Protein AF-A0A957RDI6-F1 (afdb_monomer)

Radius of gyration: 15.59 Å; Cα contacts (8 Å, |Δi|>4): 269; chains: 1; bounding box: 42×40×34 Å

Structure (mmCIF, N/CA/C/O backbone):
data_AF-A0A957RDI6-F1
#
_entry.id   AF-A0A957RDI6-F1
#
loop_
_atom_site.group_PDB
_atom_site.id
_atom_site.type_symbol
_atom_site.label_atom_id
_atom_site.label_alt_id
_atom_site.label_comp_id
_atom_site.label_asym_id
_atom_site.label_entity_id
_atom_site.label_seq_id
_atom_site.pdbx_PDB_ins_code
_atom_site.Cartn_x
_atom_site.Cartn_y
_atom_site.Cartn_z
_atom_site.occupancy
_atom_site.B_iso_or_equiv
_atom_site.auth_seq_id
_atom_site.auth_comp_id
_atom_site.auth_asym_id
_atom_site.auth_atom_id
_atom_site.pdbx_PDB_model_num
ATOM 1 N N . MET A 1 1 ? 9.146 -5.532 -13.414 1.00 84.38 1 MET A N 1
ATOM 2 C CA . MET A 1 1 ? 7.697 -5.795 -13.390 1.00 84.38 1 MET A CA 1
ATOM 3 C C . MET A 1 1 ? 7.386 -5.790 -11.933 1.00 84.38 1 MET A C 1
ATOM 5 O O . MET A 1 1 ? 7.994 -6.569 -11.200 1.00 84.38 1 MET A O 1
ATOM 9 N N . ALA A 1 2 ? 6.552 -4.845 -11.548 1.00 88.81 2 ALA A N 1
ATOM 10 C CA . ALA A 1 2 ? 6.125 -4.696 -10.181 1.00 88.81 2 ALA A CA 1
ATOM 11 C C . ALA A 1 2 ? 4.676 -5.158 -10.077 1.00 88.81 2 ALA A C 1
ATOM 13 O O . ALA A 1 2 ? 3.932 -5.153 -11.058 1.00 88.81 2 ALA A O 1
ATOM 14 N N . THR A 1 3 ? 4.272 -5.541 -8.883 1.00 92.00 3 THR A N 1
ATOM 15 C CA . THR A 1 3 ? 2.885 -5.830 -8.561 1.00 92.00 3 THR A CA 1
ATOM 16 C C . THR A 1 3 ? 2.506 -4.947 -7.387 1.00 92.00 3 THR A C 1
ATOM 18 O O . THR A 1 3 ? 3.172 -4.968 -6.348 1.00 92.00 3 THR A O 1
ATOM 21 N N . LEU A 1 4 ? 1.448 -4.160 -7.574 1.00 93.38 4 LEU A N 1
ATOM 22 C CA . LEU A 1 4 ? 0.805 -3.424 -6.498 1.00 93.38 4 LEU A CA 1
ATOM 23 C C . LEU A 1 4 ? -0.209 -4.361 -5.846 1.00 93.38 4 LEU A C 1
ATOM 25 O O . LEU A 1 4 ? -1.140 -4.826 -6.503 1.00 93.38 4 LEU A O 1
ATOM 29 N N . THR A 1 5 ? -0.012 -4.655 -4.566 1.00 94.06 5 THR A N 1
ATOM 30 C CA . THR A 1 5 ? -0.891 -5.529 -3.783 1.00 94.06 5 THR A CA 1
ATOM 31 C C . THR A 1 5 ? -1.470 -4.745 -2.617 1.00 94.06 5 THR A C 1
ATOM 33 O O . THR A 1 5 ? -0.719 -4.116 -1.883 1.00 94.06 5 THR A O 1
ATOM 36 N N . ALA A 1 6 ? -2.785 -4.799 -2.435 1.00 95.38 6 ALA A N 1
ATOM 37 C CA . ALA A 1 6 ? -3.484 -4.374 -1.235 1.00 95.38 6 ALA A CA 1
ATOM 38 C C . ALA A 1 6 ? -3.942 -5.615 -0.460 1.00 95.38 6 ALA A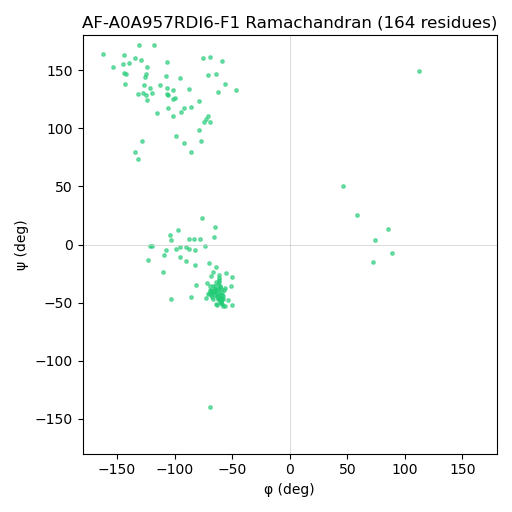 C 1
ATOM 40 O O . ALA A 1 6 ? -4.569 -6.520 -1.012 1.00 95.38 6 ALA A O 1
ATOM 41 N N . LEU A 1 7 ? -3.607 -5.646 0.821 1.00 95.62 7 LEU A N 1
ATOM 42 C CA . LEU A 1 7 ? -3.958 -6.687 1.773 1.00 95.62 7 LEU A CA 1
ATOM 43 C C . LEU A 1 7 ? -4.862 -6.048 2.815 1.00 95.62 7 LEU A C 1
ATOM 45 O O . LEU A 1 7 ? -4.412 -5.171 3.547 1.00 95.62 7 LEU A O 1
ATOM 49 N N . GLN A 1 8 ? -6.127 -6.439 2.859 1.00 95.19 8 GLN A N 1
ATOM 50 C CA . GLN A 1 8 ? -7.089 -5.893 3.810 1.00 95.19 8 GLN A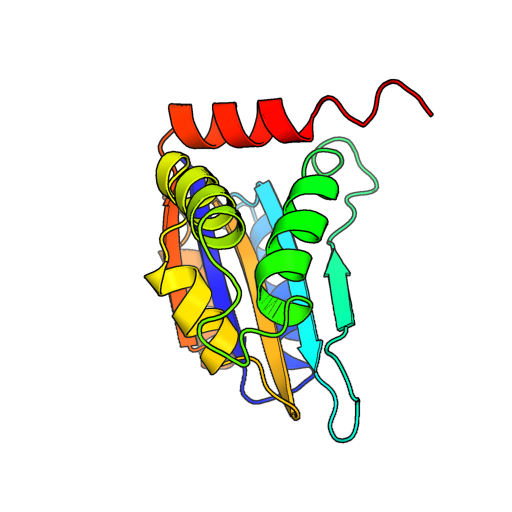 CA 1
ATOM 51 C C . GLN A 1 8 ? -7.192 -6.777 5.053 1.00 95.19 8 GLN A C 1
ATOM 53 O O . GLN A 1 8 ? -7.195 -8.003 4.939 1.00 95.19 8 GLN A O 1
ATOM 58 N N . PHE A 1 9 ? -7.360 -6.144 6.211 1.00 95.81 9 PHE A N 1
ATOM 59 C CA . PHE A 1 9 ? -7.546 -6.785 7.504 1.00 95.81 9 PHE A CA 1
ATOM 60 C C . PHE A 1 9 ? -8.813 -6.267 8.187 1.00 95.81 9 PHE A C 1
ATOM 62 O O . PHE A 1 9 ? -9.130 -5.077 8.121 1.00 95.81 9 PHE A O 1
ATOM 69 N N . ASP A 1 10 ? -9.500 -7.158 8.900 1.00 94.62 10 ASP A N 1
ATOM 70 C CA . ASP A 1 10 ? -10.718 -6.845 9.661 1.00 94.62 10 ASP A CA 1
ATOM 71 C C . ASP A 1 10 ? -10.429 -6.139 11.003 1.00 94.62 10 ASP A C 1
ATOM 73 O O . ASP A 1 10 ? -11.339 -5.913 11.797 1.00 94.62 10 ASP A O 1
ATOM 77 N N . THR A 1 11 ? -9.165 -5.802 11.272 1.00 94.69 11 THR A N 1
ATOM 78 C CA . THR A 1 11 ? -8.720 -5.080 12.468 1.00 94.69 11 THR A CA 1
ATOM 79 C C . THR A 1 11 ? -7.955 -3.819 12.082 1.00 94.69 11 THR A C 1
ATOM 81 O O . THR A 1 11 ? -7.325 -3.755 11.024 1.00 94.69 11 THR A O 1
ATOM 84 N N . VAL A 1 12 ? -7.975 -2.814 12.957 1.00 95.38 12 VAL A N 1
ATOM 85 C CA . VAL A 1 12 ? -7.257 -1.540 12.770 1.00 95.38 12 VAL A CA 1
ATOM 86 C C . VAL A 1 12 ? -5.735 -1.746 12.751 1.00 95.38 12 VAL A C 1
ATOM 88 O O . VAL A 1 12 ? -5.043 -1.109 11.965 1.00 95.38 12 VAL A O 1
ATOM 91 N N . ASP A 1 13 ? -5.218 -2.685 13.546 1.00 95.31 13 ASP A N 1
ATOM 92 C CA . ASP A 1 13 ? -3.771 -2.907 13.686 1.00 95.31 13 ASP A CA 1
ATOM 93 C C . ASP A 1 13 ? -3.202 -3.919 12.673 1.00 95.31 13 ASP A C 1
ATOM 95 O O . ASP A 1 13 ? -1.987 -3.987 12.469 1.00 95.31 13 ASP A O 1
ATOM 99 N N . GLY A 1 14 ? -4.060 -4.691 11.993 1.00 95.31 14 GLY A N 1
ATOM 100 C CA . GLY A 1 14 ? -3.644 -5.818 11.151 1.00 95.31 14 GLY A CA 1
ATOM 101 C C . GLY A 1 14 ? -2.657 -5.437 10.045 1.00 95.31 14 GLY A C 1
ATOM 102 O O . GLY A 1 14 ? -1.682 -6.151 9.807 1.00 95.31 14 GLY A O 1
ATOM 103 N N . ALA A 1 15 ? -2.838 -4.274 9.414 1.00 96.00 15 ALA A N 1
ATOM 104 C CA . ALA A 1 15 ? -1.916 -3.796 8.389 1.00 96.00 15 ALA A CA 1
ATOM 105 C C . ALA A 1 15 ? -0.525 -3.451 8.942 1.00 96.00 15 ALA A C 1
ATOM 107 O O . ALA A 1 15 ? 0.482 -3.704 8.274 1.00 96.00 15 ALA A O 1
ATOM 108 N N . GLN A 1 16 ? -0.451 -2.907 10.159 1.00 94.94 16 GLN A N 1
ATOM 109 C CA . GLN A 1 16 ? 0.817 -2.588 10.810 1.00 94.94 16 GLN A CA 1
ATOM 110 C C . GLN A 1 16 ? 1.560 -3.864 11.228 1.00 94.94 16 GLN A C 1
ATOM 112 O O . GLN A 1 16 ? 2.772 -3.975 11.023 1.00 94.94 16 GLN A O 1
ATOM 117 N N . GLU A 1 17 ? 0.845 -4.844 11.780 1.00 94.81 17 GLU A N 1
ATOM 118 C CA . GLU A 1 17 ? 1.414 -6.145 12.142 1.00 94.81 17 GLU A CA 1
ATOM 119 C C . GLU A 1 17 ? 1.938 -6.890 10.909 1.00 94.81 17 GLU A C 1
ATOM 121 O O . GLU A 1 17 ? 3.083 -7.354 10.894 1.00 94.81 17 GLU A O 1
ATOM 126 N N . ALA A 1 18 ? 1.146 -6.922 9.835 1.00 95.00 18 ALA A N 1
ATOM 127 C CA . ALA A 1 18 ? 1.549 -7.512 8.567 1.00 95.00 18 ALA A CA 1
ATOM 128 C C . ALA A 1 18 ? 2.763 -6.796 7.955 1.00 95.00 18 ALA A C 1
ATOM 130 O O . ALA A 1 18 ? 3.666 -7.453 7.436 1.00 95.00 18 ALA A O 1
ATOM 131 N N . LEU A 1 19 ? 2.846 -5.463 8.062 1.00 93.94 19 LEU A N 1
ATOM 132 C CA . LEU A 1 19 ? 4.012 -4.707 7.601 1.00 93.94 19 LEU A CA 1
ATOM 133 C C . LEU A 1 19 ? 5.292 -5.159 8.315 1.00 93.94 19 LEU A C 1
ATOM 135 O O . LEU A 1 19 ? 6.340 -5.279 7.680 1.00 93.94 19 LEU A O 1
ATOM 139 N N . ASN A 1 20 ? 5.226 -5.426 9.620 1.00 92.44 20 ASN A N 1
ATOM 140 C CA . ASN A 1 20 ? 6.379 -5.918 10.374 1.00 92.44 20 ASN A CA 1
ATOM 141 C C . ASN A 1 20 ? 6.822 -7.304 9.888 1.00 92.44 20 ASN A C 1
ATOM 143 O O . ASN A 1 20 ? 8.017 -7.520 9.692 1.00 92.44 20 ASN A O 1
ATOM 147 N N . ALA A 1 21 ? 5.876 -8.203 9.606 1.00 92.69 21 ALA A N 1
ATOM 148 C CA . ALA A 1 21 ? 6.186 -9.508 9.027 1.00 92.69 21 ALA A CA 1
ATOM 149 C C . ALA A 1 21 ? 6.843 -9.381 7.637 1.00 92.69 21 ALA A C 1
ATOM 151 O O . ALA A 1 21 ? 7.870 -10.008 7.378 1.00 92.69 21 ALA A O 1
ATOM 152 N N . VAL A 1 22 ? 6.324 -8.507 6.766 1.00 92.31 22 VAL A N 1
ATOM 153 C CA . VAL A 1 22 ? 6.914 -8.251 5.437 1.00 92.31 22 VAL A CA 1
ATOM 154 C C . VAL A 1 22 ? 8.327 -7.671 5.545 1.00 92.31 22 VAL A C 1
ATOM 156 O O . VAL A 1 22 ? 9.210 -8.050 4.772 1.00 92.31 22 VAL A O 1
ATOM 159 N N . LYS A 1 23 ? 8.586 -6.789 6.520 1.00 90.38 23 LYS A N 1
ATOM 160 C CA . LYS A 1 23 ? 9.939 -6.272 6.782 1.00 90.38 23 LYS A CA 1
ATOM 161 C C . LYS A 1 23 ? 10.911 -7.391 7.140 1.00 90.38 23 LYS A C 1
ATOM 163 O O . LYS A 1 23 ? 12.001 -7.428 6.576 1.00 90.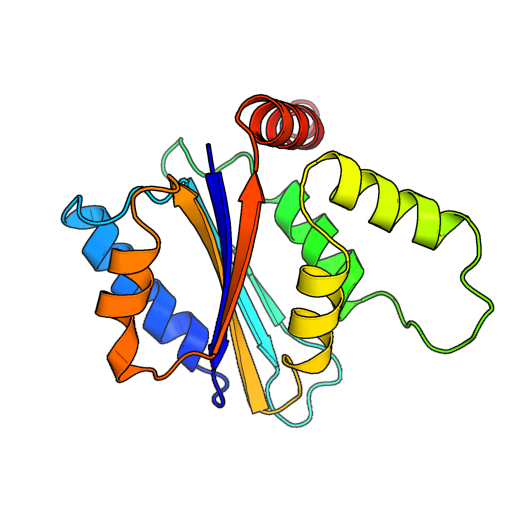38 23 LYS A O 1
ATOM 168 N N . SER A 1 24 ? 10.518 -8.311 8.020 1.00 90.81 24 SER A N 1
ATOM 169 C CA . SER A 1 24 ? 11.341 -9.477 8.366 1.00 90.81 24 SER A CA 1
ATOM 170 C C . SER A 1 24 ? 11.622 -10.351 7.141 1.00 90.81 24 SER A C 1
ATOM 172 O O . SER A 1 24 ? 12.775 -10.658 6.857 1.00 90.81 24 SER A O 1
ATOM 174 N N . MET A 1 25 ? 10.604 -10.645 6.328 1.00 90.81 25 MET A N 1
ATOM 175 C CA . MET A 1 25 ? 10.779 -11.403 5.080 1.00 90.81 25 MET A CA 1
ATOM 176 C C . MET A 1 25 ? 11.717 -10.706 4.083 1.00 90.81 25 MET A C 1
ATOM 178 O O . MET A 1 25 ? 12.468 -11.367 3.366 1.00 90.81 25 MET A O 1
ATOM 182 N N . THR A 1 26 ? 11.684 -9.374 4.030 1.00 88.81 26 THR A N 1
ATOM 183 C CA . THR A 1 26 ? 12.579 -8.572 3.182 1.00 88.81 26 THR A CA 1
ATOM 184 C C . THR A 1 26 ? 14.024 -8.663 3.681 1.00 88.81 26 THR A C 1
ATOM 186 O O . THR A 1 26 ? 14.933 -8.878 2.885 1.00 88.81 26 THR A O 1
ATOM 189 N N . GLN A 1 27 ? 14.248 -8.575 4.998 1.00 88.94 27 GLN A N 1
ATOM 190 C CA . GLN A 1 27 ? 15.576 -8.749 5.609 1.00 88.94 27 GLN A CA 1
ATOM 191 C C . GLN A 1 27 ? 16.159 -10.147 5.353 1.00 88.94 27 GLN A C 1
ATOM 193 O O . GLN A 1 27 ? 17.368 -10.299 5.187 1.00 88.94 27 GLN A O 1
ATOM 198 N N . GLU A 1 28 ? 15.297 -11.158 5.261 1.00 90.19 28 GLU A N 1
ATOM 199 C CA . GLU A 1 28 ? 15.658 -12.537 4.924 1.00 90.19 28 GLU A CA 1
ATOM 200 C C . GLU A 1 28 ? 15.795 -12.790 3.407 1.00 90.19 28 GLU A C 1
ATOM 202 O O . GLU A 1 28 ? 16.040 -13.921 2.988 1.00 90.19 28 GLU A O 1
ATOM 207 N N . ASN A 1 29 ? 15.677 -11.756 2.562 1.00 87.69 29 ASN A N 1
ATOM 208 C CA . ASN A 1 29 ? 15.700 -11.837 1.091 1.00 87.69 29 ASN A CA 1
ATOM 209 C C . ASN A 1 29 ? 14.611 -12.749 0.488 1.00 87.69 29 ASN A C 1
ATOM 211 O O . ASN A 1 29 ? 14.759 -13.281 -0.616 1.00 87.69 29 ASN A O 1
ATOM 215 N N . LEU A 1 30 ? 13.499 -12.947 1.198 1.00 87.62 30 LEU A N 1
ATOM 216 C CA . LEU A 1 30 ? 12.374 -13.747 0.714 1.00 87.62 30 LEU A CA 1
ATOM 217 C C . LEU A 1 30 ? 11.475 -12.947 -0.232 1.00 87.62 30 LEU A C 1
ATOM 219 O O . LEU A 1 30 ? 10.943 -13.519 -1.189 1.00 87.62 30 LEU A O 1
ATOM 223 N N . VAL A 1 31 ? 11.328 -11.645 0.027 1.00 88.94 31 VAL A N 1
ATOM 224 C CA . VAL A 1 31 ? 10.458 -10.716 -0.706 1.00 88.94 31 VAL A CA 1
ATOM 225 C C . VAL A 1 31 ? 11.287 -9.570 -1.276 1.00 88.94 31 VAL A C 1
ATOM 227 O O . VAL A 1 31 ? 12.113 -8.989 -0.579 1.00 88.94 31 VAL A O 1
ATOM 230 N N . ASP A 1 32 ? 11.037 -9.247 -2.544 1.00 89.31 32 ASP A N 1
ATOM 231 C CA . ASP A 1 32 ? 11.617 -8.094 -3.229 1.00 89.31 32 ASP A CA 1
ATOM 232 C C . ASP A 1 32 ? 10.657 -6.912 -3.057 1.00 89.31 32 ASP A C 1
ATOM 234 O O . ASP A 1 32 ? 9.718 -6.740 -3.840 1.00 89.31 32 ASP A O 1
ATOM 238 N N . LEU A 1 33 ? 10.821 -6.178 -1.954 1.00 89.81 33 LEU A N 1
ATOM 239 C CA . LEU A 1 33 ? 9.974 -5.046 -1.586 1.00 89.81 33 LEU A CA 1
ATOM 240 C C . LEU A 1 33 ? 10.560 -3.745 -2.141 1.00 89.81 33 LEU A C 1
ATOM 242 O O . LEU A 1 33 ? 11.645 -3.331 -1.740 1.00 89.81 33 LEU A O 1
ATOM 246 N N . TYR A 1 34 ? 9.818 -3.080 -3.026 1.00 87.38 34 TYR A N 1
ATOM 247 C CA . TYR A 1 34 ? 10.194 -1.769 -3.561 1.00 87.38 34 TYR A CA 1
ATOM 248 C C . TYR A 1 34 ? 9.723 -0.642 -2.656 1.00 87.38 34 TYR A C 1
ATOM 250 O O . TYR A 1 34 ? 10.492 0.274 -2.385 1.00 87.38 34 TYR A O 1
ATOM 258 N N . ASP A 1 35 ? 8.474 -0.714 -2.197 1.00 88.81 35 ASP A N 1
ATOM 259 C CA . ASP A 1 35 ? 7.944 0.201 -1.194 1.00 88.81 35 ASP A CA 1
ATOM 260 C C . ASP A 1 35 ? 6.677 -0.354 -0.526 1.00 88.81 35 ASP A C 1
ATOM 262 O O . ASP A 1 35 ? 6.047 -1.287 -1.036 1.00 88.81 35 ASP A O 1
ATOM 266 N N . ALA A 1 36 ? 6.294 0.223 0.610 1.00 91.88 36 ALA A N 1
ATOM 267 C CA . ALA A 1 36 ? 5.084 -0.116 1.336 1.00 91.88 36 ALA A CA 1
ATOM 268 C C . ALA A 1 36 ? 4.420 1.115 1.957 1.00 91.88 36 ALA A C 1
ATOM 270 O O . ALA A 1 36 ? 5.068 2.028 2.465 1.00 91.88 36 ALA A O 1
ATOM 271 N N . ALA A 1 37 ? 3.099 1.082 2.025 1.00 93.81 37 ALA A N 1
ATOM 272 C CA . ALA A 1 37 ? 2.314 2.027 2.797 1.00 93.81 37 ALA A CA 1
ATOM 273 C C . ALA A 1 37 ? 1.107 1.302 3.384 1.00 93.81 37 ALA A C 1
ATOM 275 O O . ALA A 1 37 ? 0.672 0.289 2.852 1.00 93.81 37 ALA A O 1
ATOM 276 N N . TYR A 1 38 ? 0.546 1.788 4.478 1.00 95.06 38 TYR A N 1
ATOM 277 C CA . TYR A 1 38 ? -0.679 1.233 5.028 1.00 95.06 38 TYR A CA 1
ATOM 278 C C . TYR A 1 38 ? -1.664 2.326 5.400 1.00 95.06 38 TYR A C 1
ATOM 280 O O . TYR A 1 38 ? -1.322 3.501 5.543 1.00 95.06 38 TYR A O 1
ATOM 288 N N . VAL A 1 39 ? -2.913 1.911 5.523 1.00 95.44 39 VAL A N 1
ATOM 289 C CA . VAL A 1 39 ? -4.015 2.733 5.982 1.00 95.44 39 VAL A CA 1
ATOM 290 C C . VAL A 1 39 ? -4.699 2.013 7.131 1.00 95.44 39 VAL A C 1
ATOM 292 O O . VAL A 1 39 ? -4.928 0.807 7.056 1.00 95.44 39 VAL A O 1
ATOM 295 N N . ASP A 1 40 ? -5.048 2.746 8.172 1.00 95.94 40 ASP A N 1
ATOM 296 C CA . ASP A 1 40 ? -5.923 2.277 9.237 1.00 95.94 40 ASP A CA 1
ATOM 297 C C . ASP A 1 40 ? -7.102 3.237 9.381 1.00 95.94 40 ASP A C 1
ATOM 299 O O . ASP A 1 40 ? -6.999 4.437 9.113 1.00 95.94 40 ASP A O 1
ATOM 303 N N . TRP A 1 41 ? -8.266 2.708 9.743 1.00 95.81 41 TRP A N 1
ATOM 304 C CA . TRP A 1 41 ? -9.442 3.531 9.986 1.00 95.81 41 TRP A CA 1
ATOM 305 C C . TRP A 1 41 ? -10.034 3.176 11.348 1.00 95.81 41 TRP A C 1
ATOM 307 O O . TRP A 1 41 ? -10.908 2.316 11.438 1.00 95.81 41 TRP A O 1
ATOM 317 N N . PRO A 1 42 ? -9.589 3.839 12.427 1.00 95.25 42 PRO A N 1
ATOM 318 C CA . PRO A 1 42 ? -10.109 3.567 13.759 1.00 95.25 42 PRO A CA 1
ATOM 319 C C . PRO A 1 42 ? -11.600 3.912 13.864 1.00 95.25 42 PRO A C 1
ATOM 321 O O . PRO A 1 42 ? -12.070 4.874 13.248 1.00 95.25 42 PRO A O 1
ATOM 324 N N . GLU A 1 43 ? -12.341 3.153 14.672 1.00 92.75 43 GLU A N 1
ATOM 325 C CA . GLU A 1 43 ? -13.771 3.393 14.896 1.00 92.75 43 GLU A CA 1
ATOM 326 C C . GLU A 1 43 ? -14.043 4.816 15.408 1.00 92.75 43 GLU A C 1
ATOM 328 O O . GLU A 1 43 ? -13.311 5.365 16.241 1.00 92.75 43 GLU A O 1
ATOM 333 N N . GLY A 1 44 ? -15.099 5.446 14.888 1.00 91.06 44 GLY A N 1
ATOM 334 C CA . GLY A 1 44 ? -15.498 6.799 15.272 1.00 91.06 44 GLY A CA 1
ATOM 335 C C . GLY A 1 44 ? -14.604 7.912 14.711 1.00 91.06 44 GLY A C 1
ATOM 336 O O . GLY A 1 44 ? -14.811 9.091 15.029 1.00 91.06 44 GLY A O 1
ATOM 337 N N . LYS A 1 45 ? -13.608 7.593 13.871 1.00 91.25 45 LYS A N 1
ATOM 338 C CA . LYS A 1 45 ? -12.828 8.596 13.135 1.00 91.25 45 LYS A CA 1
ATOM 339 C C . LYS A 1 45 ? -13.512 8.933 11.818 1.00 91.25 45 LYS A C 1
ATOM 341 O O . LYS A 1 45 ? -13.846 8.068 11.025 1.00 91.25 45 LYS A O 1
ATOM 346 N N . LYS A 1 46 ? -13.613 10.231 11.522 1.00 86.50 46 LYS A N 1
ATOM 347 C CA . LYS A 1 46 ? -14.237 10.734 10.284 1.00 86.50 46 LYS A CA 1
ATOM 348 C C . LYS A 1 46 ? -13.512 10.331 8.993 1.00 86.50 46 LYS A C 1
ATOM 350 O O . LYS A 1 46 ? -14.080 10.488 7.918 1.00 86.50 46 LYS A O 1
ATOM 355 N N . LYS A 1 47 ? -12.240 9.945 9.083 1.00 87.50 47 LYS A N 1
ATOM 356 C CA . LYS A 1 47 ? -11.370 9.655 7.943 1.00 87.50 47 LYS A CA 1
ATOM 357 C C . LYS A 1 47 ? -10.277 8.667 8.357 1.00 87.50 47 LYS A C 1
ATOM 359 O O . LYS A 1 47 ? -9.891 8.700 9.531 1.00 87.50 47 LYS A O 1
ATOM 364 N N . PRO A 1 48 ? -9.756 7.865 7.418 1.00 92.38 48 PRO A N 1
ATOM 365 C CA . PRO A 1 48 ? -8.638 6.978 7.690 1.00 92.38 48 PRO A CA 1
ATOM 366 C C . PRO A 1 48 ? -7.329 7.750 7.918 1.00 92.38 48 PRO A C 1
ATOM 368 O O . PRO A 1 48 ? -7.191 8.919 7.535 1.00 92.38 48 PRO A O 1
ATOM 371 N N . GLN A 1 49 ? -6.362 7.076 8.531 1.00 92.38 49 GLN A N 1
ATOM 372 C CA . GLN A 1 49 ? -4.989 7.525 8.723 1.00 92.38 49 GLN A CA 1
ATOM 373 C C . GLN A 1 49 ? -4.078 6.751 7.774 1.00 92.38 49 GLN A C 1
ATOM 375 O O . GLN A 1 49 ? -4.219 5.545 7.607 1.00 92.38 49 GLN A O 1
ATOM 380 N N . THR A 1 50 ? -3.171 7.455 7.103 1.00 92.31 50 THR A N 1
ATOM 381 C CA . THR A 1 50 ? -2.254 6.864 6.125 1.00 92.31 50 THR A CA 1
ATOM 382 C C . THR A 1 50 ? -0.834 6.936 6.643 1.00 92.31 50 THR A C 1
ATOM 384 O O . THR A 1 50 ? -0.394 7.984 7.120 1.00 92.31 50 THR A O 1
ATOM 387 N N . HIS A 1 51 ? -0.100 5.851 6.469 1.00 90.62 51 HIS A N 1
ATOM 388 C CA . HIS A 1 51 ? 1.245 5.674 6.972 1.00 90.62 51 HIS A CA 1
ATOM 389 C C . HIS A 1 51 ? 2.115 5.149 5.838 1.00 90.62 51 HIS A C 1
ATOM 391 O O . HIS A 1 51 ? 1.754 4.192 5.162 1.00 90.62 51 HIS A O 1
ATOM 397 N N . GLN A 1 52 ? 3.258 5.777 5.606 1.00 83.31 52 GLN A N 1
ATOM 398 C CA . GLN A 1 52 ? 4.197 5.343 4.577 1.00 83.31 52 GLN A CA 1
ATOM 399 C C . GLN A 1 52 ? 5.410 4.723 5.251 1.00 83.31 52 GLN A C 1
ATOM 401 O O . GLN A 1 52 ? 5.829 5.169 6.325 1.00 83.31 52 GLN A O 1
ATOM 406 N N . LEU A 1 53 ? 5.985 3.700 4.627 1.00 75.38 53 LEU A N 1
ATOM 407 C CA . LEU A 1 53 ? 7.268 3.188 5.057 1.00 75.38 53 LEU A CA 1
ATOM 408 C C . LEU A 1 53 ? 8.364 4.136 4.561 1.00 75.38 53 LEU A C 1
ATOM 410 O O . LEU A 1 53 ? 8.928 3.952 3.491 1.00 75.38 53 LEU A O 1
ATOM 414 N N . THR A 1 54 ? 8.702 5.156 5.348 1.00 58.88 54 THR A N 1
ATOM 415 C CA . THR A 1 54 ? 9.882 5.968 5.049 1.00 58.88 54 THR A CA 1
ATOM 416 C C . THR A 1 54 ? 11.133 5.121 5.280 1.00 58.88 54 THR A C 1
ATOM 418 O O . THR A 1 54 ? 11.519 4.831 6.412 1.00 58.88 54 THR A O 1
ATOM 421 N N . SER A 1 55 ? 11.784 4.681 4.202 1.00 49.78 55 SER A N 1
ATOM 422 C CA . SER A 1 55 ? 13.152 4.184 4.317 1.00 49.78 55 SER A CA 1
ATOM 423 C C . SER A 1 55 ? 14.067 5.383 4.548 1.00 49.78 55 SER A C 1
ATOM 425 O O . SER A 1 55 ? 14.343 6.151 3.630 1.00 49.78 55 SER A O 1
ATOM 427 N N . THR A 1 56 ? 14.581 5.531 5.768 1.00 42.25 56 THR A N 1
ATOM 428 C CA . THR A 1 56 ? 15.657 6.477 6.112 1.00 42.25 56 THR A CA 1
ATOM 429 C C . THR A 1 56 ? 16.999 6.125 5.444 1.00 42.25 56 THR A C 1
ATOM 431 O O . THR A 1 56 ? 18.016 6.758 5.718 1.00 42.25 56 THR A O 1
ATOM 434 N N . THR A 1 57 ? 17.021 5.128 4.554 1.00 41.28 57 THR A N 1
ATOM 435 C CA . THR A 1 57 ? 18.194 4.631 3.835 1.00 41.28 57 THR A CA 1
ATOM 436 C C . THR A 1 57 ? 17.873 4.431 2.346 1.00 41.28 57 THR A C 1
ATOM 438 O O . THR A 1 57 ? 17.629 3.329 1.861 1.00 41.28 57 THR A O 1
ATOM 441 N N . GLY A 1 58 ? 17.889 5.537 1.598 1.00 43.91 58 GLY A N 1
ATOM 442 C CA . GLY A 1 58 ? 18.397 5.625 0.218 1.00 43.91 58 GLY A CA 1
ATOM 443 C C . GLY A 1 58 ? 17.619 4.993 -0.947 1.00 43.91 58 GLY A C 1
ATOM 444 O O . GLY A 1 58 ? 17.914 5.348 -2.082 1.00 43.91 58 GLY A O 1
ATOM 445 N N . ALA A 1 59 ? 16.639 4.110 -0.726 1.00 44.75 59 ALA A N 1
ATOM 446 C CA . ALA A 1 59 ? 15.891 3.449 -1.815 1.00 44.75 59 ALA A CA 1
ATOM 447 C C . ALA A 1 59 ? 14.359 3.643 -1.771 1.00 44.75 59 ALA A C 1
ATOM 449 O O . ALA A 1 59 ? 13.690 3.384 -2.766 1.00 44.75 59 ALA A O 1
ATOM 450 N N . GLY A 1 60 ? 13.811 4.134 -0.650 1.00 46.88 60 GLY A N 1
ATOM 451 C CA . GLY A 1 60 ? 12.369 4.372 -0.459 1.00 46.88 60 GLY A CA 1
ATOM 452 C C . GLY A 1 60 ? 11.938 5.841 -0.545 1.00 46.88 60 GLY A C 1
ATOM 453 O O . GLY A 1 60 ? 10.799 6.151 -0.226 1.00 46.88 60 GLY A O 1
ATOM 454 N N . ALA A 1 61 ? 12.829 6.753 -0.949 1.00 53.72 61 ALA A N 1
ATOM 455 C CA . ALA A 1 61 ? 12.506 8.181 -1.055 1.00 53.72 61 ALA A CA 1
ATOM 456 C C . ALA A 1 61 ? 11.500 8.492 -2.192 1.00 53.72 61 ALA A C 1
ATOM 458 O O . ALA A 1 61 ? 10.688 9.396 -2.079 1.00 53.72 61 ALA A O 1
ATOM 459 N N . GLY A 1 62 ? 11.440 7.678 -3.251 1.00 68.44 62 GLY A N 1
ATOM 460 C CA . GLY A 1 62 ? 10.771 8.074 -4.501 1.00 68.44 62 GLY A CA 1
ATOM 461 C C . GLY A 1 62 ? 9.265 7.805 -4.646 1.00 68.44 62 GLY A C 1
ATOM 462 O O . GLY A 1 62 ? 8.738 8.003 -5.737 1.00 68.44 62 GLY A O 1
ATOM 463 N N . TRP A 1 63 ? 8.565 7.306 -3.623 1.00 80.75 63 TRP A N 1
ATOM 464 C CA . TRP A 1 63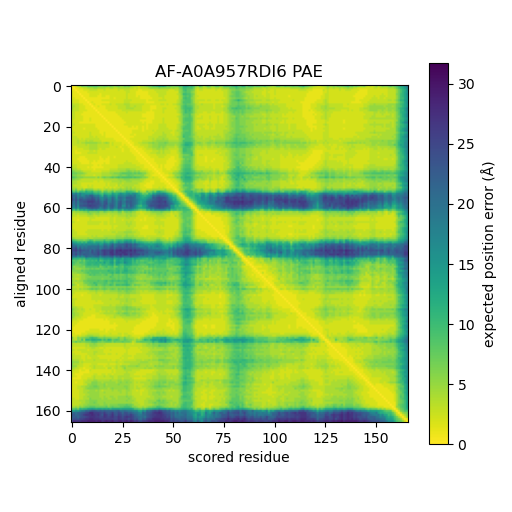 ? 7.160 6.868 -3.760 1.00 80.75 63 TRP A CA 1
ATOM 465 C C . TRP A 1 63 ? 6.175 7.601 -2.837 1.00 80.75 63 TRP A C 1
ATOM 467 O O . TRP A 1 63 ? 4.966 7.379 -2.926 1.00 80.75 63 TRP A O 1
ATOM 477 N N . GLY A 1 64 ? 6.644 8.525 -1.991 1.00 81.19 64 GLY A N 1
ATOM 478 C CA . GLY A 1 64 ? 5.772 9.237 -1.052 1.00 81.19 64 GLY A CA 1
ATOM 479 C C . GLY A 1 64 ? 4.682 10.068 -1.739 1.00 81.19 64 GLY A C 1
ATOM 480 O O . GLY A 1 64 ? 3.516 10.023 -1.332 1.00 81.19 64 GLY A O 1
ATOM 481 N N . ALA A 1 65 ? 5.037 10.755 -2.831 1.00 85.00 65 ALA A N 1
ATOM 482 C CA . ALA A 1 65 ? 4.095 11.510 -3.660 1.00 85.00 65 ALA A CA 1
ATOM 483 C C . ALA A 1 65 ? 3.066 10.591 -4.341 1.00 85.00 65 ALA A C 1
ATOM 485 O O . ALA A 1 65 ? 1.871 10.894 -4.352 1.00 85.00 65 ALA A O 1
ATOM 486 N N . PHE A 1 66 ? 3.504 9.423 -4.822 1.00 88.19 66 PHE A N 1
ATOM 487 C CA . PHE A 1 66 ? 2.615 8.411 -5.388 1.00 88.19 66 PHE A CA 1
ATOM 488 C C . PHE A 1 66 ? 1.578 7.927 -4.365 1.00 88.19 66 PHE A C 1
ATOM 490 O O . PHE A 1 66 ? 0.383 7.934 -4.662 1.00 88.19 66 PHE A O 1
ATOM 497 N N . TRP A 1 67 ? 1.996 7.556 -3.149 1.00 90.25 67 TRP A N 1
ATOM 498 C CA . TRP A 1 67 ? 1.063 7.113 -2.105 1.00 90.25 67 TRP A CA 1
ATOM 499 C C . TRP A 1 67 ? 0.129 8.227 -1.645 1.00 90.25 67 TRP A C 1
ATOM 501 O O . TRP A 1 67 ? -1.056 7.977 -1.424 1.00 90.25 67 TRP A O 1
ATOM 511 N N . GLY A 1 68 ? 0.637 9.457 -1.529 1.00 88.25 68 GLY A N 1
ATOM 512 C CA . GLY A 1 68 ? -0.181 10.630 -1.225 1.00 88.25 68 GLY A CA 1
ATOM 513 C C . GLY A 1 68 ? -1.284 10.837 -2.264 1.00 88.25 68 GLY A C 1
ATOM 514 O O . GLY A 1 68 ? -2.452 10.996 -1.905 1.00 88.25 68 GLY A O 1
ATOM 515 N N . PHE A 1 69 ? -0.932 10.750 -3.548 1.00 88.62 69 PHE A N 1
ATOM 516 C CA . PHE A 1 69 ? -1.885 10.835 -4.650 1.00 88.62 69 PHE A CA 1
ATOM 517 C C . PHE A 1 69 ? -2.895 9.678 -4.637 1.00 88.62 69 PHE A C 1
ATOM 519 O O . PHE A 1 69 ? -4.105 9.916 -4.661 1.00 88.62 69 PHE A O 1
ATOM 526 N N . LEU A 1 70 ? -2.418 8.432 -4.548 1.00 89.50 70 LEU A N 1
ATOM 527 C CA . LEU A 1 70 ? -3.262 7.238 -4.569 1.00 89.50 70 LEU A CA 1
ATOM 528 C C . LEU A 1 70 ? -4.266 7.244 -3.411 1.00 89.50 70 LEU A C 1
ATOM 530 O O . LEU A 1 70 ? -5.467 7.084 -3.623 1.00 89.50 70 LEU A O 1
ATOM 534 N N . PHE A 1 71 ? -3.802 7.466 -2.181 1.00 91.38 71 PHE A N 1
ATOM 535 C CA . PHE A 1 71 ? -4.688 7.497 -1.020 1.00 91.38 71 PHE A CA 1
ATOM 536 C C . PHE A 1 71 ? -5.609 8.711 -1.034 1.00 91.38 71 PHE A C 1
ATOM 538 O O . PHE A 1 71 ? -6.780 8.572 -0.678 1.00 91.38 71 PHE A O 1
ATOM 545 N N . GLY A 1 72 ? -5.127 9.863 -1.511 1.00 88.62 72 GLY A N 1
ATOM 546 C CA . GLY A 1 72 ? -5.943 11.043 -1.791 1.00 88.62 72 GLY A CA 1
ATOM 547 C C . GLY A 1 72 ? -7.159 10.701 -2.653 1.00 88.62 72 GLY A C 1
ATOM 548 O O . GLY A 1 72 ? -8.297 10.973 -2.264 1.00 88.62 72 GLY A O 1
ATOM 549 N N . LEU A 1 73 ? -6.921 10.026 -3.779 1.00 87.31 73 LEU A N 1
ATOM 550 C CA . LEU A 1 73 ? -7.958 9.591 -4.714 1.00 87.31 73 LEU A CA 1
ATOM 551 C C . LEU A 1 73 ? -8.947 8.598 -4.077 1.00 87.31 73 LEU A C 1
ATOM 553 O O . LEU A 1 73 ? -10.163 8.752 -4.224 1.00 87.31 73 LEU A O 1
ATOM 557 N N . ILE A 1 74 ? -8.440 7.586 -3.366 1.00 87.44 74 ILE A N 1
ATOM 558 C CA . ILE A 1 74 ? -9.264 6.496 -2.822 1.00 87.44 74 ILE A CA 1
ATOM 559 C C . ILE A 1 74 ? -10.117 6.975 -1.637 1.00 87.44 74 ILE A C 1
ATOM 561 O O . ILE A 1 74 ? -11.315 6.686 -1.588 1.00 87.44 74 ILE A O 1
ATOM 565 N N . PHE A 1 75 ? -9.528 7.712 -0.691 1.00 86.81 75 PHE A N 1
ATOM 566 C CA . PHE A 1 75 ? -10.138 7.957 0.622 1.00 86.81 75 PHE A CA 1
ATOM 567 C C . PHE A 1 75 ? -10.618 9.389 0.852 1.00 86.81 75 PHE A C 1
ATOM 569 O O . PHE A 1 75 ? -11.503 9.601 1.680 1.00 86.81 75 PHE A O 1
ATOM 576 N N . PHE A 1 76 ? -10.069 10.375 0.141 1.00 81.50 76 PHE A N 1
ATOM 577 C CA . PHE A 1 76 ? -10.321 11.790 0.439 1.00 81.50 76 PHE A CA 1
ATOM 578 C C . PHE A 1 76 ? -11.192 12.498 -0.600 1.00 81.50 76 PHE A C 1
ATOM 580 O O . PHE A 1 76 ? -11.658 13.608 -0.343 1.00 81.50 76 PHE A O 1
ATOM 587 N N . ILE A 1 77 ? -11.483 11.857 -1.735 1.00 77.44 77 ILE A N 1
ATOM 588 C CA . ILE A 1 77 ? -12.434 12.378 -2.721 1.00 77.44 77 ILE A CA 1
ATOM 589 C C . ILE A 1 77 ? -13.822 11.783 -2.463 1.00 77.44 77 ILE A C 1
ATOM 591 O O . ILE A 1 77 ? -13.997 10.576 -2.642 1.00 77.44 77 ILE A O 1
ATOM 595 N N . PRO A 1 78 ? -14.836 12.575 -2.070 1.00 65.94 78 PRO A N 1
ATOM 596 C CA . PRO A 1 78 ? -16.195 12.076 -1.891 1.00 65.94 78 PRO A CA 1
ATOM 597 C C . PRO A 1 78 ? -16.831 11.749 -3.252 1.00 65.94 78 PRO A C 1
ATOM 599 O O . PRO A 1 78 ? -17.184 12.651 -4.000 1.00 65.94 78 PRO A O 1
ATOM 602 N N . LEU A 1 79 ? -17.051 10.467 -3.564 1.00 62.19 79 LEU A N 1
ATOM 603 C CA . LEU A 1 79 ? -17.778 10.030 -4.776 1.00 62.19 79 LEU A CA 1
ATOM 604 C C . LEU A 1 79 ? -19.308 10.198 -4.659 1.00 62.19 79 LEU A C 1
ATOM 606 O O . LEU A 1 79 ? -20.077 9.496 -5.316 1.00 62.19 79 LEU A O 1
ATOM 610 N N . LEU A 1 80 ? -19.781 11.084 -3.781 1.00 54.53 80 LEU A N 1
ATOM 611 C CA . LEU A 1 80 ? -21.210 11.295 -3.580 1.00 54.53 80 LEU A CA 1
ATOM 612 C C . LEU A 1 80 ? -21.757 12.176 -4.710 1.00 54.53 80 LEU A C 1
ATOM 614 O O . LEU A 1 80 ? -21.652 13.399 -4.672 1.00 54.53 80 LEU A O 1
ATOM 618 N N . GLY A 1 81 ? -22.359 11.525 -5.706 1.00 54.44 81 GLY A N 1
ATOM 619 C CA . GLY A 1 81 ? -23.132 12.159 -6.773 1.00 54.44 81 GLY A CA 1
ATOM 620 C C . GLY A 1 81 ? -22.484 12.063 -8.155 1.00 54.44 81 GLY A C 1
ATOM 621 O O . GLY A 1 81 ? -21.268 12.095 -8.311 1.00 54.44 81 GLY A O 1
ATOM 622 N N . THR A 1 82 ? -23.324 12.020 -9.188 1.00 53.06 82 THR A N 1
ATOM 623 C CA . THR A 1 82 ? -22.966 12.019 -10.621 1.00 53.06 82 THR A CA 1
ATOM 624 C C . THR A 1 82 ? -22.292 13.319 -11.101 1.00 53.06 82 THR A C 1
ATOM 626 O O . THR A 1 82 ? -22.238 13.576 -12.300 1.00 53.06 82 THR A O 1
ATOM 629 N N . LEU A 1 83 ? -21.819 14.174 -10.186 1.00 54.91 83 LEU A N 1
ATOM 630 C CA . LEU A 1 83 ? -21.333 15.528 -10.470 1.00 54.91 83 LEU A CA 1
ATOM 631 C C . LEU A 1 83 ? -19.807 15.608 -10.649 1.00 54.91 83 LEU A C 1
ATOM 633 O O . LEU A 1 83 ? -19.293 16.604 -11.151 1.00 54.91 83 LEU A O 1
ATOM 637 N N . PHE A 1 84 ? -19.076 14.546 -10.316 1.00 56.78 84 PHE A N 1
ATOM 638 C CA . PHE A 1 84 ? -17.653 14.437 -10.621 1.00 56.78 84 PHE A CA 1
ATOM 639 C C . PHE A 1 84 ? -17.461 13.888 -12.044 1.00 56.78 84 PHE A C 1
ATOM 641 O O . PHE A 1 84 ? -17.243 12.698 -12.243 1.00 56.78 84 PHE A O 1
ATOM 648 N N . GLY A 1 85 ? -17.617 14.771 -13.038 1.00 62.72 85 GLY A N 1
ATOM 649 C CA . GLY A 1 85 ? -17.476 14.482 -14.471 1.00 62.72 85 GLY A CA 1
ATOM 650 C C . GLY A 1 85 ? -16.038 14.176 -14.925 1.00 62.72 85 GLY A C 1
ATOM 651 O O . GLY A 1 85 ? -15.276 13.494 -14.246 1.00 62.72 85 GLY A O 1
ATOM 652 N N . ALA A 1 86 ? -15.648 14.695 -16.094 1.00 67.75 86 ALA A N 1
ATOM 653 C CA . ALA A 1 86 ? -14.416 14.340 -16.816 1.00 67.75 86 ALA A CA 1
ATOM 654 C C . ALA A 1 86 ? -13.109 14.360 -15.991 1.00 67.75 86 ALA A C 1
ATOM 656 O O . ALA A 1 86 ? -12.199 13.600 -16.304 1.00 67.75 86 ALA A O 1
ATOM 657 N N . ALA A 1 87 ? -13.010 15.171 -14.930 1.00 68.12 87 ALA A N 1
ATOM 658 C CA . ALA A 1 87 ? -11.826 15.225 -14.070 1.00 68.12 87 ALA A CA 1
ATOM 659 C C . ALA A 1 87 ? -11.549 13.899 -13.337 1.00 68.12 87 ALA A C 1
ATOM 661 O O . ALA A 1 87 ? -10.411 13.441 -13.335 1.00 68.12 87 ALA A O 1
ATOM 662 N N . MET A 1 88 ? -12.572 13.241 -12.772 1.00 73.19 88 MET A N 1
ATOM 663 C CA . MET A 1 88 ? -12.369 11.937 -12.125 1.00 73.19 88 MET A CA 1
ATOM 664 C C . MET A 1 88 ? -12.036 10.855 -13.146 1.00 73.19 88 MET A C 1
ATOM 666 O O . MET A 1 88 ? -11.139 10.060 -12.897 1.00 73.19 88 MET A O 1
ATOM 670 N N . GLY A 1 89 ? -12.689 10.880 -14.313 1.00 72.25 89 GLY A N 1
ATOM 671 C CA . GLY A 1 89 ? -12.361 9.978 -15.419 1.00 72.25 89 GLY A CA 1
ATOM 672 C C . GLY A 1 89 ? -10.935 10.168 -15.949 1.00 72.25 89 GLY A C 1
ATOM 673 O O . GLY A 1 89 ? -10.290 9.194 -16.314 1.00 72.25 89 GLY A O 1
ATOM 674 N N . ALA A 1 90 ? -10.416 11.399 -15.949 1.00 77.94 90 ALA A N 1
ATOM 675 C CA . ALA A 1 90 ? -9.034 11.679 -16.329 1.00 77.94 90 ALA A CA 1
ATOM 676 C C . ALA A 1 90 ? -8.031 11.158 -15.286 1.00 77.94 90 ALA A C 1
ATOM 678 O O . ALA A 1 90 ? -7.024 10.565 -15.661 1.00 77.94 90 ALA A O 1
ATOM 679 N N . LEU A 1 91 ? -8.314 11.330 -13.987 1.00 77.00 91 LEU A N 1
ATOM 680 C CA . LEU A 1 91 ? -7.446 10.844 -12.906 1.00 77.00 91 LEU A CA 1
ATOM 681 C C . LEU A 1 91 ? -7.398 9.311 -12.850 1.00 77.00 91 LEU A C 1
ATOM 683 O O . LEU A 1 91 ? -6.317 8.728 -12.776 1.00 77.00 91 LEU A O 1
ATOM 687 N N . THR A 1 92 ? -8.555 8.649 -12.911 1.00 76.00 92 THR A N 1
ATOM 688 C CA . THR A 1 92 ? -8.615 7.181 -12.915 1.00 76.00 92 THR A CA 1
ATOM 689 C C . THR A 1 92 ? -8.123 6.590 -14.236 1.00 76.00 92 THR A C 1
ATOM 691 O O . THR A 1 92 ? -7.482 5.539 -14.234 1.00 76.00 92 THR A O 1
ATOM 694 N N . GLY A 1 93 ? -8.344 7.287 -15.356 1.00 79.06 93 GLY A N 1
ATOM 695 C CA . GLY A 1 93 ? -7.767 6.955 -16.658 1.00 79.06 93 GLY A CA 1
ATOM 696 C C . GLY A 1 93 ? -6.240 6.968 -16.625 1.00 79.06 93 GLY A C 1
ATOM 697 O O . GLY A 1 93 ? -5.622 5.977 -16.994 1.00 79.06 93 GLY A O 1
ATOM 698 N N . ALA A 1 94 ? -5.636 8.021 -16.065 1.00 79.81 94 ALA A N 1
ATOM 699 C CA . ALA A 1 94 ? -4.184 8.117 -15.921 1.00 79.81 94 ALA A CA 1
ATOM 700 C C . ALA A 1 94 ? -3.592 6.989 -15.055 1.00 79.81 94 ALA A C 1
ATOM 702 O O . ALA A 1 94 ? -2.518 6.480 -15.368 1.00 79.81 94 ALA A O 1
ATOM 703 N N . LEU A 1 95 ? -4.295 6.562 -13.996 1.00 81.81 95 LEU A N 1
ATOM 704 C CA . LEU A 1 95 ? -3.907 5.395 -13.193 1.00 81.81 95 LEU A CA 1
ATOM 705 C C . LEU A 1 95 ? -4.053 4.076 -13.960 1.00 81.81 95 LEU A C 1
ATOM 707 O O . LEU A 1 95 ? -3.173 3.218 -13.893 1.00 81.81 95 LEU A O 1
ATOM 711 N N . THR A 1 96 ? -5.125 3.931 -14.736 1.00 84.00 96 THR A N 1
ATOM 712 C CA . THR A 1 96 ? -5.357 2.737 -15.558 1.00 84.00 96 TH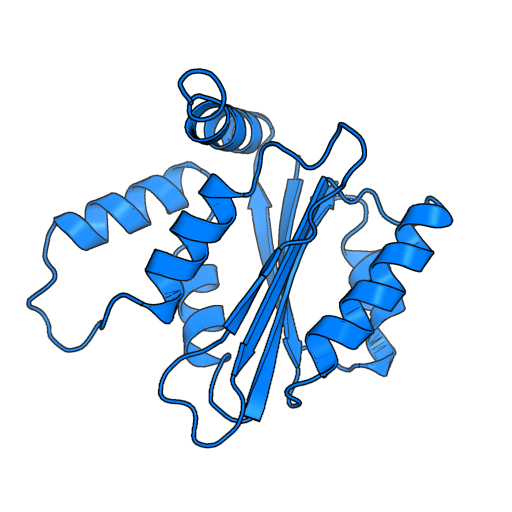R A CA 1
ATOM 713 C C . THR A 1 96 ? -4.291 2.607 -16.649 1.00 84.00 96 THR A C 1
ATOM 715 O O . THR A 1 96 ? -3.787 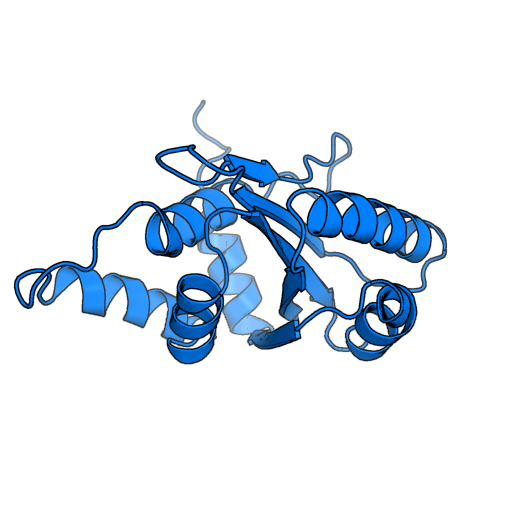1.507 -16.878 1.00 84.00 96 THR A O 1
ATOM 718 N N . ASP A 1 97 ? -3.869 3.720 -17.256 1.00 82.19 97 ASP A N 1
ATOM 719 C CA . ASP A 1 97 ? -2.802 3.761 -18.266 1.00 82.19 97 ASP A CA 1
ATOM 720 C C . ASP A 1 97 ? -1.456 3.270 -17.715 1.00 82.19 97 ASP A C 1
ATOM 722 O O . ASP A 1 97 ? -0.641 2.694 -18.441 1.00 82.19 97 ASP A O 1
ATOM 726 N N . VAL A 1 98 ? -1.235 3.441 -16.410 1.00 82.69 98 VAL A N 1
ATOM 727 C CA . VAL A 1 98 ? -0.062 2.918 -15.703 1.00 82.69 98 VAL A CA 1
ATOM 728 C C . VAL A 1 98 ? -0.326 1.590 -14.990 1.00 82.69 98 VAL A C 1
ATOM 730 O O . VAL A 1 98 ? 0.529 1.113 -14.254 1.00 82.69 98 VAL A O 1
ATOM 733 N N . GLY A 1 99 ? -1.443 0.920 -15.268 1.00 82.62 99 GLY A N 1
ATOM 734 C CA . GLY A 1 99 ? -1.733 -0.433 -14.786 1.00 82.62 99 GLY A CA 1
ATOM 735 C C . GLY A 1 99 ? -2.360 -0.512 -13.394 1.00 82.62 99 GLY A C 1
ATOM 736 O O . GLY A 1 99 ? -2.408 -1.597 -12.831 1.00 82.62 99 GLY A O 1
ATOM 737 N N . ILE A 1 100 ? -2.846 0.601 -12.839 1.00 87.19 100 ILE A N 1
ATOM 738 C CA . ILE A 1 100 ? -3.674 0.620 -11.627 1.00 87.19 100 ILE A CA 1
ATOM 739 C C . ILE A 1 100 ? -5.130 0.743 -12.068 1.00 87.19 100 ILE A C 1
ATOM 741 O O . ILE A 1 100 ? -5.634 1.834 -12.326 1.00 87.19 100 ILE A O 1
ATOM 745 N N . ASP A 1 101 ? -5.791 -0.401 -12.215 1.00 84.00 101 ASP A N 1
ATOM 746 C CA . ASP A 1 101 ? -7.147 -0.455 -12.749 1.00 84.00 101 ASP A CA 1
ATOM 747 C C . ASP A 1 101 ? -8.227 0.001 -11.747 1.00 84.00 101 ASP A C 1
ATOM 749 O O . ASP A 1 101 ? -8.047 0.016 -10.525 1.00 84.00 101 ASP A O 1
ATOM 753 N N . ASN A 1 102 ? -9.397 0.353 -12.286 1.00 83.00 102 ASN A N 1
ATOM 754 C CA . ASN A 1 102 ? -10.537 0.814 -11.491 1.00 83.00 102 ASN A CA 1
ATOM 755 C C . ASN A 1 102 ? -11.041 -0.240 -10.495 1.00 83.00 102 ASN A C 1
ATOM 757 O O . ASN A 1 102 ? -11.518 0.114 -9.424 1.00 83.00 102 ASN A O 1
ATOM 761 N N . ASN A 1 103 ? -10.912 -1.533 -10.809 1.00 87.38 103 ASN A N 1
ATOM 762 C CA . ASN A 1 103 ? -11.386 -2.605 -9.935 1.00 87.38 103 ASN A CA 1
ATOM 763 C C . ASN A 1 103 ? -10.538 -2.688 -8.659 1.00 87.38 103 ASN A C 1
ATOM 765 O O . ASN A 1 103 ? -11.081 -2.870 -7.571 1.00 87.38 103 ASN A O 1
ATOM 769 N N . PHE A 1 104 ? -9.220 -2.499 -8.771 1.00 90.56 104 PHE A N 1
ATOM 770 C CA . PHE A 1 104 ? -8.334 -2.355 -7.620 1.00 90.56 104 PHE A CA 1
ATOM 771 C C . PHE A 1 104 ? -8.791 -1.199 -6.718 1.00 90.56 104 PHE A C 1
ATOM 773 O O . PHE A 1 104 ? -9.023 -1.403 -5.525 1.00 90.56 104 PHE A O 1
ATOM 780 N N . ILE A 1 105 ? -8.982 -0.009 -7.299 1.00 88.12 105 ILE A N 1
ATOM 781 C CA . ILE A 1 105 ? -9.401 1.211 -6.588 1.00 88.12 105 ILE A CA 1
ATOM 782 C C . ILE A 1 105 ? -10.747 1.000 -5.882 1.00 88.12 105 ILE A C 1
ATOM 784 O O . ILE A 1 105 ? -10.868 1.257 -4.682 1.00 88.12 105 ILE A O 1
ATOM 788 N N . ASP A 1 106 ? -11.743 0.501 -6.611 1.00 86.81 106 ASP A N 1
ATOM 789 C CA . ASP A 1 106 ? -13.106 0.317 -6.116 1.00 86.81 106 ASP A CA 1
ATOM 790 C C . ASP A 1 106 ? -13.165 -0.722 -4.997 1.00 86.81 106 ASP A C 1
ATOM 792 O O . ASP A 1 106 ? -13.807 -0.493 -3.967 1.00 86.81 106 ASP A O 1
ATOM 796 N N . LYS A 1 107 ? -12.461 -1.849 -5.157 1.00 90.50 107 LYS A N 1
ATOM 797 C CA . LYS A 1 107 ? -12.420 -2.892 -4.131 1.00 90.50 107 LYS A CA 1
ATOM 798 C C . LYS A 1 107 ? -11.778 -2.383 -2.856 1.00 90.50 107 LYS A C 1
ATOM 800 O O . LYS A 1 107 ? -12.428 -2.462 -1.818 1.00 90.50 107 LYS A O 1
ATOM 805 N N . VAL A 1 108 ? -10.580 -1.799 -2.939 1.00 91.56 108 VAL A N 1
ATOM 806 C CA . VAL A 1 108 ? -9.873 -1.226 -1.783 1.00 91.56 108 VAL A CA 1
ATOM 807 C C . VAL A 1 108 ? -10.764 -0.228 -1.052 1.00 91.56 108 VAL A C 1
ATOM 809 O O . VAL A 1 108 ? -10.941 -0.307 0.163 1.00 91.56 108 VAL A O 1
ATOM 812 N N . ARG A 1 109 ? -11.389 0.683 -1.799 1.00 88.00 109 ARG A N 1
ATOM 813 C CA . ARG A 1 109 ? -12.292 1.688 -1.242 1.00 88.00 109 ARG A CA 1
ATOM 814 C C . ARG A 1 109 ? -13.497 1.075 -0.533 1.00 88.00 109 ARG A C 1
ATOM 816 O O . ARG A 1 109 ? -13.906 1.554 0.518 1.00 88.00 109 ARG A O 1
ATOM 823 N N . SER A 1 110 ? -14.097 0.046 -1.128 1.00 88.50 110 SER A N 1
ATOM 824 C CA . SER A 1 110 ? -15.279 -0.626 -0.576 1.00 88.50 110 SER A CA 1
ATOM 825 C C . SER A 1 110 ? -14.981 -1.441 0.680 1.00 88.50 110 SER A C 1
ATOM 827 O O . SER A 1 110 ? -15.907 -1.832 1.390 1.00 88.50 110 SER A O 1
ATOM 829 N N . GLN A 1 111 ? -13.706 -1.717 0.919 1.00 88.44 111 GLN A N 1
ATOM 830 C CA . GLN A 1 111 ? -13.212 -2.644 1.915 1.00 88.44 111 GLN A CA 1
ATOM 831 C C . GLN A 1 111 ? -12.661 -1.913 3.138 1.00 88.44 111 GLN A C 1
ATOM 833 O O . GLN A 1 111 ? -13.058 -2.219 4.260 1.00 88.44 111 GLN A O 1
ATOM 838 N N . VAL A 1 112 ? -11.841 -0.883 2.936 1.00 90.31 112 VAL A N 1
ATOM 839 C CA . VAL A 1 112 ? -11.302 -0.077 4.036 1.00 90.31 112 VAL A CA 1
ATOM 840 C C . VAL A 1 112 ? -12.394 0.842 4.594 1.00 90.31 112 VAL A C 1
ATOM 842 O O . VAL A 1 112 ? -12.774 1.844 3.988 1.00 90.31 112 VAL A O 1
ATOM 845 N N . LYS A 1 113 ? -12.901 0.477 5.770 1.00 91.31 113 LYS A N 1
ATOM 846 C CA . LYS A 1 113 ? -13.937 1.172 6.549 1.00 91.31 113 LYS A CA 1
ATOM 847 C C . LYS A 1 113 ? -13.492 1.330 8.000 1.00 91.31 113 LYS A C 1
ATOM 849 O O . LYS A 1 113 ? -12.510 0.718 8.413 1.00 91.31 113 LYS A O 1
ATOM 854 N N . GLU A 1 114 ? -14.252 2.093 8.780 1.00 94.38 114 GLU A N 1
ATOM 855 C CA . GLU A 1 114 ? -14.093 2.138 10.239 1.00 94.38 114 GLU A CA 1
ATOM 856 C C . GLU A 1 114 ? -13.973 0.724 10.840 1.00 94.38 114 GLU A C 1
ATOM 858 O O . GLU A 1 114 ? -14.736 -0.174 10.485 1.00 94.38 114 GLU A O 1
ATOM 863 N N . GLY A 1 115 ? -12.987 0.538 11.718 1.00 95.38 115 GLY A N 1
ATOM 864 C CA . GLY A 1 115 ? -12.629 -0.736 12.347 1.00 95.38 115 GLY A CA 1
ATOM 865 C C . GLY A 1 115 ? -11.621 -1.591 11.567 1.00 95.38 115 GLY A C 1
ATOM 866 O O . GLY A 1 115 ? -11.144 -2.586 12.104 1.00 95.38 115 GLY A O 1
ATOM 867 N N . THR A 1 116 ? -11.253 -1.213 10.339 1.00 96.06 116 THR A N 1
ATOM 868 C CA . THR A 1 116 ? -10.401 -2.031 9.450 1.00 96.06 116 THR A CA 1
ATOM 869 C C . THR A 1 116 ? -9.082 -1.344 9.093 1.00 96.06 116 THR A C 1
ATOM 871 O O . THR A 1 116 ? -8.876 -0.157 9.367 1.00 96.06 116 THR A O 1
ATOM 874 N N . SER A 1 117 ? -8.191 -2.087 8.438 1.00 96.69 117 SER A N 1
ATOM 875 C CA . SER A 1 117 ? -6.943 -1.562 7.881 1.00 96.69 117 SER A CA 1
ATOM 876 C C . SER A 1 117 ? -6.579 -2.241 6.561 1.00 96.69 117 SER A C 1
ATOM 878 O O . SER A 1 117 ? -7.114 -3.296 6.215 1.00 96.69 117 SER A O 1
ATOM 880 N N . ALA A 1 118 ? -5.674 -1.633 5.795 1.00 97.06 118 ALA A N 1
ATOM 881 C CA . ALA A 1 118 ? -5.086 -2.269 4.622 1.00 97.06 118 ALA A CA 1
ATOM 882 C C . ALA A 1 118 ? -3.604 -1.923 4.447 1.00 97.06 118 ALA A C 1
ATOM 884 O O . ALA A 1 118 ? -3.193 -0.773 4.592 1.00 97.06 118 ALA A O 1
ATOM 885 N N . LEU A 1 119 ? -2.810 -2.932 4.095 1.00 96.25 119 LEU A N 1
ATOM 886 C CA . LEU A 1 119 ? -1.398 -2.825 3.747 1.00 96.25 119 LEU A CA 1
ATOM 887 C C . LEU A 1 119 ? -1.246 -2.838 2.227 1.00 96.25 119 LEU A C 1
ATOM 889 O O . LEU A 1 119 ? -1.697 -3.763 1.558 1.00 96.25 119 LEU A O 1
ATOM 893 N N . PHE A 1 120 ? -0.566 -1.836 1.692 1.00 95.12 120 PHE A N 1
ATOM 894 C CA . PHE A 1 120 ? -0.220 -1.703 0.287 1.00 95.12 120 PHE A CA 1
ATOM 895 C C . PHE A 1 120 ? 1.263 -1.978 0.101 1.00 95.12 120 PHE A C 1
ATOM 897 O O . PHE A 1 120 ? 2.108 -1.397 0.780 1.00 95.12 120 PHE A O 1
ATOM 904 N N . LEU A 1 121 ? 1.574 -2.859 -0.839 1.00 93.56 121 LEU A N 1
ATOM 905 C CA . LEU A 1 121 ? 2.926 -3.298 -1.135 1.00 93.56 121 LEU A CA 1
ATOM 906 C C . LEU A 1 121 ? 3.192 -3.130 -2.621 1.00 93.56 121 LEU A C 1
ATOM 908 O O . LEU A 1 121 ? 2.423 -3.612 -3.456 1.00 93.56 121 LEU A O 1
ATOM 912 N N . LEU A 1 122 ? 4.314 -2.501 -2.940 1.00 91.12 122 LEU A N 1
ATOM 913 C CA . LEU A 1 122 ? 4.899 -2.528 -4.265 1.00 91.12 122 LEU A CA 1
ATOM 914 C C . LEU A 1 122 ? 6.049 -3.533 -4.243 1.00 91.12 122 LEU A C 1
ATOM 916 O O . LEU A 1 122 ? 7.064 -3.310 -3.588 1.00 91.12 122 LEU A O 1
ATOM 920 N N . THR A 1 123 ? 5.876 -4.660 -4.930 1.00 90.62 123 THR A N 1
ATOM 921 C CA . THR A 1 123 ? 6.836 -5.776 -4.894 1.00 90.62 123 THR A CA 1
ATOM 922 C C . THR A 1 123 ? 7.225 -6.233 -6.287 1.00 90.62 123 THR A C 1
ATOM 924 O O . THR A 1 123 ? 6.485 -6.024 -7.250 1.00 90.62 123 THR A O 1
ATOM 927 N N . GLY A 1 124 ? 8.365 -6.909 -6.405 1.00 88.62 124 GLY A N 1
ATOM 928 C CA . GLY A 1 124 ? 8.679 -7.679 -7.601 1.00 88.62 124 GLY A CA 1
ATOM 929 C C . GLY A 1 124 ? 7.664 -8.812 -7.794 1.00 88.62 124 GLY A C 1
ATOM 930 O O . GLY A 1 124 ? 7.406 -9.590 -6.870 1.00 88.62 124 GLY A O 1
ATOM 931 N N . SER A 1 125 ? 7.119 -8.955 -9.009 1.00 81.25 125 SER A N 1
ATOM 932 C CA . SER A 1 125 ? 6.014 -9.891 -9.301 1.00 81.25 125 SER A CA 1
ATOM 933 C C . SER A 1 125 ? 6.291 -11.354 -8.921 1.00 81.25 125 SER A C 1
ATOM 935 O O . SER A 1 125 ? 5.363 -12.106 -8.653 1.00 81.25 125 SER A O 1
ATOM 937 N N . ALA A 1 126 ? 7.560 -11.767 -8.851 1.00 78.38 126 ALA A N 1
ATOM 938 C CA . ALA A 1 126 ? 7.964 -13.123 -8.467 1.00 78.38 126 ALA A CA 1
ATOM 939 C C . ALA A 1 126 ? 7.817 -13.432 -6.960 1.00 78.38 126 ALA A C 1
ATOM 941 O O . ALA A 1 126 ? 8.151 -14.536 -6.531 1.00 78.38 126 ALA A O 1
ATOM 942 N N . THR A 1 127 ? 7.376 -12.468 -6.142 1.00 83.56 127 THR A N 1
ATOM 943 C CA . THR A 1 127 ? 7.345 -12.604 -4.674 1.00 83.56 127 THR A CA 1
ATOM 944 C C . THR A 1 127 ? 5.959 -12.476 -4.047 1.00 83.56 127 THR A C 1
ATOM 946 O O . THR A 1 127 ? 5.828 -12.684 -2.843 1.00 83.56 127 THR A O 1
ATOM 949 N N . VAL A 1 128 ? 4.914 -12.233 -4.846 1.00 84.19 128 VAL A N 1
ATOM 950 C CA . VAL A 1 128 ? 3.531 -12.070 -4.360 1.00 84.19 128 VAL A CA 1
ATOM 951 C C . VAL A 1 128 ? 3.049 -13.315 -3.617 1.00 84.19 128 VAL A C 1
ATOM 953 O O . VAL A 1 128 ? 2.560 -13.199 -2.498 1.00 84.19 128 VAL A O 1
ATOM 956 N N . ASP A 1 129 ? 3.266 -14.507 -4.177 1.00 88.19 129 ASP A N 1
ATOM 957 C CA . ASP A 1 129 ? 2.861 -15.765 -3.535 1.00 88.19 129 ASP A CA 1
ATOM 958 C C . ASP A 1 129 ? 3.528 -15.944 -2.167 1.00 88.19 129 ASP A C 1
ATOM 960 O O . ASP A 1 129 ? 2.888 -16.364 -1.209 1.00 88.19 129 ASP A O 1
ATOM 964 N N . LYS A 1 130 ? 4.798 -15.538 -2.039 1.00 89.81 130 LYS A N 1
ATOM 965 C CA . LYS A 1 130 ? 5.528 -15.597 -0.767 1.00 89.81 130 LYS A CA 1
ATOM 966 C C . LYS A 1 130 ? 4.962 -14.621 0.257 1.00 89.81 130 LYS A C 1
ATOM 968 O O . LYS A 1 130 ? 4.867 -14.975 1.426 1.00 89.81 130 LYS A O 1
ATOM 973 N N . VAL A 1 131 ? 4.601 -13.408 -0.170 1.00 89.62 131 VAL A N 1
ATOM 974 C CA . VAL A 1 131 ? 3.935 -12.418 0.690 1.00 89.62 131 VAL A CA 1
ATOM 975 C C . VAL A 1 131 ? 2.612 -12.979 1.195 1.00 89.62 131 VAL A C 1
ATOM 977 O O . VAL A 1 131 ? 2.367 -12.969 2.398 1.00 89.62 131 VAL A O 1
ATOM 980 N N . VAL A 1 132 ? 1.780 -13.512 0.297 1.00 88.88 132 VAL A N 1
ATOM 981 C CA . VAL A 1 132 ? 0.493 -14.111 0.668 1.00 88.88 132 VAL A CA 1
ATOM 982 C C . VAL A 1 132 ? 0.710 -15.268 1.638 1.00 88.88 132 VAL A C 1
ATOM 984 O O . VAL A 1 132 ? 0.074 -15.301 2.687 1.00 88.88 132 VAL A O 1
ATOM 987 N N . ASP A 1 133 ? 1.649 -16.167 1.341 1.00 91.25 133 ASP A N 1
ATOM 988 C CA . ASP A 1 133 ? 1.986 -17.311 2.186 1.00 91.25 133 ASP A CA 1
ATOM 989 C C . ASP A 1 133 ? 2.475 -16.902 3.581 1.00 91.25 133 ASP A C 1
ATOM 991 O O . ASP A 1 133 ? 1.985 -17.439 4.576 1.00 91.25 133 ASP A O 1
ATOM 995 N N . GLY A 1 134 ? 3.389 -15.931 3.669 1.00 90.06 134 GLY A N 1
ATOM 996 C CA . GLY A 1 134 ? 3.928 -15.426 4.937 1.00 90.06 134 GLY A CA 1
ATOM 997 C C . GLY A 1 134 ? 2.894 -14.690 5.791 1.00 90.06 134 GLY A C 1
ATOM 998 O O . GLY A 1 134 ? 3.016 -14.637 7.017 1.00 90.06 134 GLY A O 1
ATOM 999 N N . LEU A 1 135 ? 1.842 -14.170 5.156 1.00 92.06 135 LEU A N 1
ATOM 1000 C CA . LEU A 1 135 ? 0.781 -13.421 5.818 1.00 92.06 135 LEU A CA 1
ATOM 1001 C C . LEU A 1 135 ? -0.516 -14.215 6.016 1.00 92.06 135 LEU A C 1
ATOM 1003 O O . LEU A 1 135 ? -1.469 -13.670 6.569 1.00 92.06 135 LEU A O 1
ATOM 1007 N N . LYS A 1 136 ? -0.563 -15.507 5.656 1.00 89.38 136 LYS A N 1
ATOM 1008 C CA . LYS A 1 136 ? -1.759 -16.364 5.819 1.00 89.38 136 LYS A CA 1
ATOM 1009 C C . LYS A 1 136 ? -2.352 -16.331 7.226 1.00 89.38 136 LYS A C 1
ATOM 1011 O O . LYS A 1 136 ? -3.568 -16.379 7.369 1.00 89.38 136 LYS A O 1
ATOM 1016 N N . GLN A 1 137 ? -1.507 -16.228 8.252 1.00 89.19 137 GLN A N 1
ATOM 1017 C CA . GLN A 1 137 ? -1.936 -16.161 9.654 1.00 89.19 137 GLN A CA 1
ATOM 1018 C C . GLN A 1 137 ? -2.820 -14.944 9.970 1.00 89.19 137 GLN A C 1
ATOM 1020 O O . GLN A 1 137 ? -3.649 -15.016 10.870 1.00 89.19 137 GLN A O 1
ATOM 1025 N N . PHE A 1 138 ? -2.677 -13.858 9.207 1.00 89.00 138 PHE A N 1
ATOM 1026 C CA . PHE A 1 138 ? -3.481 -12.646 9.348 1.00 89.00 138 PHE A CA 1
ATOM 1027 C C . PHE A 1 138 ? -4.784 -12.701 8.533 1.00 89.00 138 PHE A C 1
ATOM 1029 O O . PHE A 1 138 ? -5.580 -11.771 8.598 1.00 89.00 138 PHE A O 1
ATOM 1036 N N . ASN A 1 139 ? -4.991 -13.773 7.754 1.00 89.38 139 ASN A N 1
ATOM 1037 C CA . ASN A 1 139 ? -6.146 -13.992 6.881 1.00 89.38 139 ASN A CA 1
ATOM 1038 C C . ASN A 1 139 ? -6.530 -12.766 6.013 1.00 89.38 139 ASN A C 1
ATOM 1040 O O . ASN A 1 139 ? -7.697 -12.367 6.011 1.00 89.38 139 ASN A O 1
ATOM 1044 N N . PRO A 1 140 ? -5.578 -12.138 5.289 1.00 91.38 140 PRO A N 1
ATOM 1045 C CA . PRO A 1 140 ? -5.876 -10.925 4.544 1.00 91.38 140 PRO A CA 1
ATOM 1046 C C . PRO A 1 140 ? -6.754 -11.202 3.324 1.00 91.38 140 PRO A C 1
ATOM 1048 O O . PRO A 1 140 ? -6.564 -12.196 2.617 1.00 91.38 140 PRO A O 1
ATOM 1051 N N . GLN A 1 141 ? -7.636 -10.260 2.990 1.00 93.00 141 GLN A N 1
ATOM 1052 C CA . GLN A 1 141 ? -8.212 -10.225 1.644 1.00 93.00 141 GLN A CA 1
ATOM 1053 C C . GLN A 1 141 ? -7.200 -9.599 0.686 1.00 93.00 141 GLN A C 1
ATOM 1055 O O . GLN A 1 141 ? -6.736 -8.481 0.904 1.00 93.00 141 GLN A O 1
ATOM 1060 N N . VAL A 1 142 ? -6.844 -10.330 -0.371 1.00 93.38 142 VAL A N 1
ATOM 1061 C CA . VAL A 1 142 ? -5.788 -9.934 -1.309 1.00 93.38 142 VAL A CA 1
ATOM 1062 C C . VAL A 1 142 ? -6.398 -9.346 -2.577 1.00 93.38 142 VAL A C 1
ATOM 1064 O O . VAL A 1 142 ? -7.193 -9.993 -3.260 1.00 93.38 142 VAL A O 1
ATOM 1067 N N . ILE A 1 143 ? -5.984 -8.131 -2.923 1.00 93.06 143 ILE A N 1
ATOM 1068 C CA . ILE A 1 143 ? -6.299 -7.467 -4.188 1.00 93.06 143 ILE A CA 1
ATOM 1069 C C . ILE A 1 143 ? -4.975 -7.068 -4.823 1.00 93.06 143 ILE A C 1
ATOM 1071 O O . ILE A 1 143 ? -4.150 -6.433 -4.175 1.00 93.06 143 ILE A O 1
ATOM 1075 N N . SER A 1 144 ? -4.746 -7.414 -6.084 1.00 91.69 144 SER A N 1
ATOM 1076 C CA . SER A 1 144 ? -3.499 -7.067 -6.760 1.00 91.69 144 SER A CA 1
ATOM 1077 C C . SER A 1 144 ? -3.726 -6.630 -8.195 1.00 91.69 144 SER A C 1
ATOM 1079 O O . SER A 1 144 ? -4.722 -6.985 -8.827 1.00 91.69 144 SER A O 1
ATOM 1081 N N . THR A 1 145 ? -2.779 -5.849 -8.700 1.00 91.38 145 THR A N 1
ATOM 1082 C CA . THR A 1 145 ? -2.700 -5.473 -10.106 1.00 91.38 145 THR A CA 1
ATOM 1083 C C . THR A 1 145 ? -1.238 -5.386 -10.542 1.00 91.38 145 THR A C 1
ATOM 1085 O O . THR A 1 145 ? -0.340 -5.095 -9.742 1.00 91.38 145 THR A O 1
ATOM 1088 N N . ASN A 1 146 ? -0.975 -5.722 -11.802 1.00 90.31 146 ASN A N 1
ATOM 1089 C CA . ASN A 1 146 ? 0.379 -5.879 -12.323 1.00 90.31 146 ASN A CA 1
ATOM 1090 C C . ASN A 1 146 ? 0.806 -4.650 -13.120 1.00 90.31 146 ASN A C 1
ATOM 1092 O O . ASN A 1 146 ? 0.112 -4.198 -14.027 1.00 90.31 146 ASN A O 1
ATOM 1096 N N . LEU A 1 147 ? 2.017 -4.180 -12.841 1.00 88.31 147 LEU A N 1
ATOM 1097 C CA . LEU A 1 147 ? 2.640 -3.046 -13.502 1.00 88.31 147 LEU A CA 1
ATOM 1098 C C . LEU A 1 147 ? 3.724 -3.571 -14.450 1.00 88.31 147 LEU A C 1
ATOM 1100 O O . LEU A 1 147 ? 4.715 -4.197 -14.041 1.00 88.31 147 LEU A O 1
ATOM 1104 N N . SER A 1 148 ? 3.547 -3.311 -15.747 1.00 89.56 148 SER A N 1
ATOM 1105 C CA . SER A 1 148 ? 4.598 -3.561 -16.736 1.00 89.56 148 SER A CA 1
ATOM 1106 C C . SER A 1 148 ? 5.856 -2.757 -16.374 1.00 89.56 148 SER A C 1
ATOM 1108 O O . SER A 1 148 ? 5.784 -1.754 -15.666 1.00 89.56 148 SER A O 1
ATOM 1110 N N . LYS A 1 149 ? 7.033 -3.168 -16.867 1.00 87.38 149 LYS A N 1
ATOM 1111 C CA . LYS A 1 149 ? 8.277 -2.406 -16.627 1.00 87.38 149 LYS A CA 1
ATOM 1112 C C . LYS A 1 149 ? 8.163 -0.955 -17.108 1.00 87.38 149 LYS A C 1
ATOM 1114 O O . LYS A 1 149 ? 8.691 -0.057 -16.465 1.00 87.38 149 LYS A O 1
ATOM 1119 N N . GLU A 1 150 ? 7.481 -0.741 -18.231 1.00 88.75 150 GLU A N 1
ATOM 1120 C CA . GLU A 1 150 ? 7.250 0.591 -18.788 1.00 88.75 150 GLU A CA 1
ATOM 1121 C C . GLU A 1 150 ? 6.323 1.418 -17.892 1.00 88.75 150 GLU A C 1
ATOM 1123 O O . GLU A 1 150 ? 6.623 2.570 -17.599 1.00 88.75 150 GLU A O 1
ATOM 1128 N N . ASN A 1 151 ? 5.233 0.823 -17.411 1.00 89.25 151 ASN A N 1
ATOM 1129 C CA . ASN A 1 151 ? 4.269 1.509 -16.557 1.00 89.25 151 ASN A CA 1
ATOM 1130 C C . ASN A 1 151 ? 4.860 1.857 -15.188 1.00 89.25 151 ASN A C 1
ATOM 1132 O O . ASN A 1 151 ? 4.682 2.970 -14.705 1.00 89.25 151 ASN A O 1
ATOM 1136 N N . GLU A 1 152 ? 5.623 0.934 -14.602 1.00 87.00 152 GLU A N 1
ATOM 1137 C CA . GLU A 1 152 ? 6.398 1.171 -13.384 1.00 87.00 152 GLU A CA 1
ATOM 1138 C C . GLU A 1 152 ? 7.387 2.332 -13.578 1.00 87.00 152 GLU A C 1
ATOM 1140 O O . GLU A 1 152 ? 7.483 3.216 -12.729 1.00 87.00 152 GLU A O 1
ATOM 1145 N N . ALA A 1 153 ? 8.095 2.368 -14.713 1.00 86.50 153 ALA A N 1
ATOM 1146 C CA . ALA A 1 153 ? 9.019 3.451 -15.034 1.00 86.50 153 ALA A CA 1
ATOM 1147 C C . ALA A 1 153 ? 8.300 4.793 -15.242 1.00 86.50 153 ALA A C 1
ATOM 1149 O O . ALA A 1 153 ? 8.790 5.809 -14.759 1.00 86.50 153 ALA A O 1
ATOM 1150 N N . LYS A 1 154 ? 7.135 4.807 -15.906 1.00 87.00 154 LYS A N 1
ATOM 1151 C CA . LYS A 1 154 ? 6.291 6.005 -16.061 1.00 87.00 154 LYS A CA 1
ATOM 1152 C C . LYS A 1 154 ? 5.808 6.531 -14.713 1.00 87.00 154 LYS A C 1
ATOM 1154 O O . LYS A 1 154 ? 5.933 7.724 -14.465 1.00 87.00 154 LYS A O 1
ATOM 1159 N N . LEU A 1 155 ? 5.313 5.649 -13.841 1.00 84.94 155 LEU A N 1
ATOM 1160 C CA . LEU A 1 155 ? 4.912 5.995 -12.476 1.00 84.94 155 LEU A CA 1
ATOM 1161 C C . LEU A 1 155 ? 6.080 6.600 -11.705 1.00 84.94 155 LEU A C 1
ATOM 1163 O O . LEU A 1 155 ? 5.976 7.711 -11.197 1.00 84.94 155 LEU A O 1
ATOM 1167 N N . ARG A 1 156 ? 7.220 5.907 -11.683 1.00 82.62 156 ARG A N 1
ATOM 1168 C CA . ARG A 1 156 ? 8.416 6.397 -10.998 1.00 82.62 156 ARG A CA 1
ATOM 1169 C C . ARG A 1 156 ? 8.857 7.751 -11.554 1.00 82.62 156 ARG A C 1
ATOM 1171 O O . ARG A 1 156 ? 9.150 8.641 -10.776 1.00 82.62 156 ARG A O 1
ATOM 1178 N N . ALA A 1 157 ? 8.865 7.940 -12.872 1.00 83.38 157 ALA A N 1
ATOM 1179 C CA . ALA A 1 157 ? 9.246 9.211 -13.488 1.00 83.38 157 ALA A CA 1
ATOM 1180 C C . ALA A 1 157 ? 8.273 10.353 -13.149 1.00 83.38 157 ALA A C 1
ATOM 1182 O O . ALA A 1 157 ? 8.720 11.464 -12.881 1.00 83.38 157 ALA A O 1
ATOM 1183 N N . ALA A 1 158 ? 6.966 10.078 -13.126 1.00 83.12 158 ALA A N 1
ATOM 1184 C CA . ALA A 1 158 ? 5.945 11.066 -12.784 1.00 83.12 158 ALA A CA 1
ATOM 1185 C C . ALA A 1 158 ? 6.063 11.558 -11.333 1.00 83.12 158 ALA A C 1
ATOM 1187 O O . ALA A 1 158 ? 5.773 12.719 -11.067 1.00 83.12 158 ALA A O 1
ATOM 1188 N N . PHE A 1 159 ? 6.511 10.695 -10.416 1.00 79.62 159 PHE A N 1
ATOM 1189 C CA . PHE A 1 159 ? 6.588 10.997 -8.983 1.00 79.62 159 PHE A CA 1
ATOM 1190 C C . PHE A 1 159 ? 8.016 11.210 -8.446 1.00 79.62 159 PHE A C 1
ATOM 1192 O O . PHE A 1 159 ? 8.169 11.605 -7.297 1.00 79.62 159 PHE A O 1
ATOM 1199 N N . ALA A 1 160 ? 9.060 11.016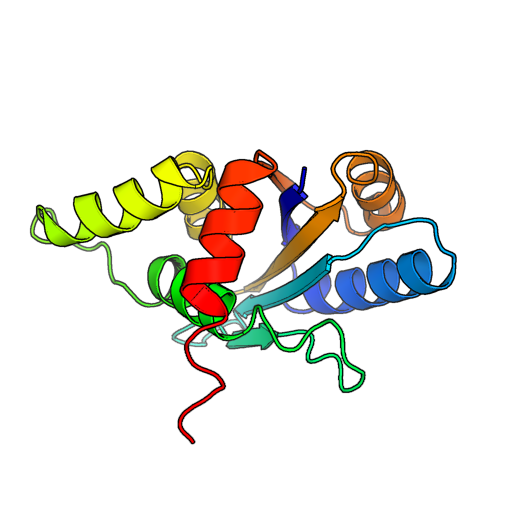 -9.262 1.00 7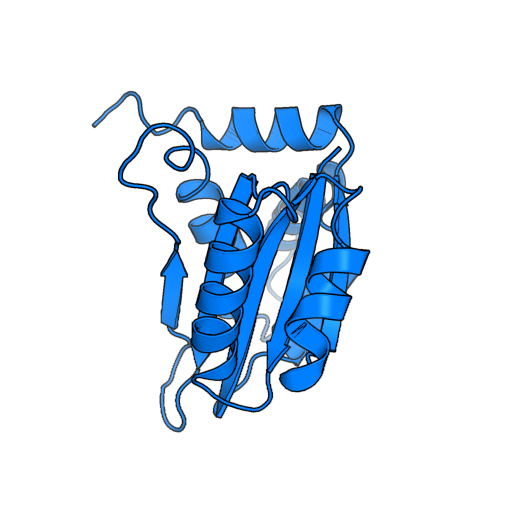2.19 160 ALA A N 1
ATOM 1200 C CA . ALA A 1 160 ? 10.453 11.320 -8.904 1.00 72.19 160 ALA A CA 1
ATOM 1201 C C . ALA A 1 160 ? 10.828 12.803 -9.096 1.00 72.19 160 ALA A C 1
ATOM 1203 O O . ALA A 1 160 ? 11.846 13.248 -8.575 1.00 72.19 160 ALA A O 1
ATOM 1204 N N . ALA A 1 161 ? 10.043 13.566 -9.864 1.00 54.44 161 ALA A N 1
ATOM 1205 C CA . ALA A 1 161 ? 10.374 14.938 -10.259 1.00 54.44 161 ALA A CA 1
ATOM 1206 C C . ALA A 1 161 ? 10.047 16.016 -9.204 1.00 54.44 161 ALA A C 1
ATOM 1208 O O . ALA A 1 161 ? 10.383 17.175 -9.419 1.00 54.44 161 ALA A O 1
ATOM 1209 N N . GLU A 1 162 ? 9.418 15.668 -8.077 1.00 51.72 162 GLU A N 1
ATOM 1210 C CA . GLU A 1 162 ? 9.038 16.649 -7.043 1.00 51.72 162 GLU A CA 1
ATOM 1211 C C . GLU A 1 162 ? 10.056 16.790 -5.895 1.00 51.72 162 GLU A C 1
ATOM 1213 O O . GLU A 1 162 ? 9.875 17.635 -5.025 1.00 51.72 162 GLU A O 1
ATOM 1218 N N . GLU A 1 163 ? 11.154 16.023 -5.889 1.00 50.41 163 GLU A N 1
ATOM 1219 C CA . GLU A 1 163 ? 12.183 16.107 -4.832 1.00 50.41 163 GLU A CA 1
ATOM 1220 C C . GLU A 1 163 ? 13.313 17.119 -5.115 1.00 50.41 163 GLU A C 1
ATOM 1222 O O . GLU A 1 163 ? 14.194 17.287 -4.273 1.00 50.41 163 GLU A O 1
ATOM 1227 N N . SER A 1 164 ? 13.331 17.803 -6.269 1.00 43.75 164 SER A N 1
ATOM 1228 C CA . SER A 1 164 ? 14.447 18.699 -6.636 1.00 43.75 164 SER A CA 1
ATOM 1229 C C . SER A 1 164 ? 14.228 20.195 -6.389 1.00 43.75 164 SER A C 1
ATOM 1231 O O . SER A 1 164 ? 15.173 20.949 -6.591 1.00 43.75 164 SER A O 1
ATOM 1233 N N . ASP A 1 165 ? 13.046 20.630 -5.946 1.00 43.53 165 ASP A N 1
ATOM 1234 C CA . ASP A 1 165 ? 12.762 22.040 -5.626 1.00 43.53 165 ASP A CA 1
ATOM 1235 C C . ASP A 1 165 ? 12.080 22.157 -4.247 1.00 43.53 165 ASP A C 1
ATOM 1237 O O . ASP A 1 165 ? 10.877 22.404 -4.145 1.00 43.53 165 ASP A O 1
ATOM 1241 N N . ALA A 1 166 ? 12.851 21.970 -3.171 1.00 37.81 166 ALA A N 1
ATOM 1242 C CA . ALA A 1 166 ? 12.478 22.364 -1.807 1.00 37.81 166 ALA A CA 1
ATOM 1243 C C . ALA A 1 166 ? 13.703 22.833 -1.009 1.00 37.81 166 ALA A C 1
ATOM 1245 O O . ALA A 1 166 ? 14.744 22.137 -1.054 1.00 37.81 166 ALA A O 1
#

Secondary structure (DSSP, 8-state):
-EEEEEEEESSSSHHHHHHHHHHHHHHTTSS-EEEEEEEE--TT-SS-EEEE---SSSSSGGGHHHHHHHHIIIIIS---STT--HHHHHHHHHHHHTT--HHHHHHHHHH--TT-EEEEEEEEGGGHHHHHHHHGGG-PEEEEEEE-HHHHHHHHHHHHTTSS--

Foldseek 3Di:
DKKKKKWKFLAQCLQVVLVVLVVVCVVVVLWAFQWKKKWGAAAPDPFIDIGTPDDPDDRHPQCPVVSVLLCCLQTVDDPPDPPPPPVNVVSQVLCVVLWNHPVLSVVVSVRRDHRMMMMITITDPVRPVVSCVSSVVSVIDMDMTDGDPVSVVVSSVVRRPPPPPD

Mean predicted aligned error: 6.51 Å

Nearest PDB structures (foldseek):
  5x00-assembly1_A  TM=4.264E-01  e=4.398E-01  Vibrio cholerae M66-2
  3viu-assembly1_A  TM=5.166E-01  e=1.099E+00  Thermus thermophilus HB8
  7mpy-assembly1_A  TM=4.213E-01  e=2.432E+00  Arabidopsis thaliana
  1vk3-assembly1_A  TM=3.888E-01  e=2.921E+00  Thermotoga maritima
  1zd0-assembly1_A  TM=2.872E-01  e=9.908E+00  Pyrococcus furiosus

Sequence (166 aa):
MATLTALQFDTVDGAQEALNAVKSMTQENLVDLYDAAYVDWPEGKKKPQTHQLTSTTGAGAGWGAFWGFLFGLIFFIPLLGTLFGAAMGALTGALTDVGIDNNFIDKVRSQVKEGTSALFLLTGSATVDKVVDGLKQFNPQVISTNLSKENEAKLRAAFAAEESDA

Solvent-accessible surface area (backbone atoms only — not comparable to full-atom values): 9093 Å² total; per-residue (Å²): 83,39,26,46,34,41,35,36,25,88,34,43,58,44,20,61,56,49,49,53,54,51,50,52,37,36,76,70,68,64,36,52,73,60,46,44,34,33,34,31,14,52,70,94,51,97,62,68,48,78,46,70,57,76,43,95,68,90,69,34,74,54,46,59,60,48,50,53,50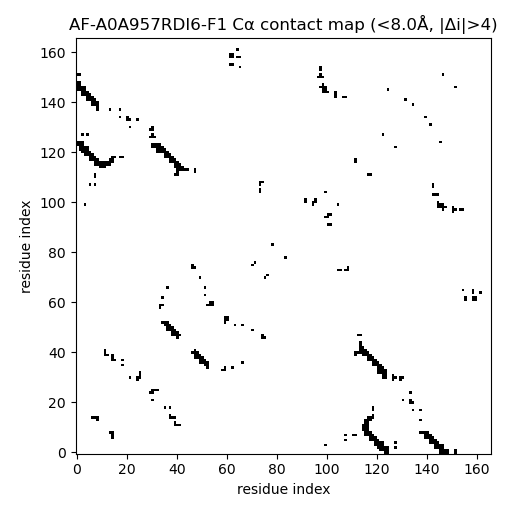,52,49,41,60,57,75,69,51,81,80,82,61,95,78,70,51,71,67,53,57,50,55,52,44,57,35,37,74,37,36,48,42,68,66,60,51,52,50,52,46,75,60,58,41,72,39,12,7,29,26,36,38,37,24,38,59,93,22,53,68,53,53,54,62,76,40,50,90,67,64,51,52,79,47,73,41,61,21,50,58,66,26,49,48,51,52,43,56,74,36,50,69,73,78,80,80,127

pLDDT: mean 83.44, std 14.08, range [37.81, 97.06]